Protein AF-A0A9E5HDY6-F1 (afdb_monomer)

Foldseek 3Di:
DPCCPPLLVVLCVLLVACLLSLLSVVVVVDPDDDLLSVLQSLQSRDPDAADCDDDDPVCVVSVVSSVVSQVVVQVVCVVVVHDDRRDGRVLSSVLLVVCVVPVDLVVSCVVRVHDSVVVLVSLVSLLVSLVSVCVSPVDCSSVVSNCSSVVCNVVVPPD

Radius of gyration: 15.92 Å; Cα contacts (8 Å, |Δi|>4): 149; chains: 1; bounding box: 45×31×44 Å

Nearest PDB structures (foldseek):
  9c5q-assembly1_A  TM=4.564E-01  e=1.191E+00  Homo sapiens
  2zj2-assembly1_A  TM=4.931E-01  e=1.446E+00  Pyrococcus furiosus
  9bha-assembly1_A  TM=3.063E-01  e=1.593E+00  Homo sapiens
  4wnf-assembly1_A  TM=2.569E-01  e=7.168E+00  Homo sapiens

Secondary structure (DSSP, 8-state):
--GGGSHHHHHHHHHT-GGGHHHHHHHHH-SS--HHHHHHHHHHH-----------GGGHHHHHHHHHHHHHHHHHHHHTT--------HHHHHHHHHHHHH--HHHHHHHTT--HHHHHHHHHHHHHHHHHHHHHH--HHHHHHHHHHHTTGGGGS--

pLDDT: mean 85.79, std 13.71, range [30.98, 97.75]

Sequence (159 aa):
MNILNSREGFILSETYRDSLLPGVILFKSEESKSIEFYMMFIATGISTELSDIGYNDEFQNIYAKYESVNEMINRVEIKHNLNNLLTVNYSLFSLLIEYMRTNNIEYVVNKFNINIGDFIKISKEVSELSKKLFTLYDDIEFENIHKIFNNKLVMKSMI

Solvent-accessible surface area (backbone atoms only — not comparable to full-atom values): 9175 Å² total; per-residue (Å²): 132,69,48,78,82,33,74,64,29,46,50,37,63,72,68,72,33,75,58,26,51,49,37,55,56,48,62,73,74,48,94,73,79,54,71,67,52,57,46,43,32,54,27,30,50,51,91,72,86,60,76,87,50,75,89,57,76,92,45,45,71,61,49,52,53,49,48,55,44,36,52,55,50,38,56,53,38,50,76,69,73,49,88,80,69,75,74,78,45,59,32,49,27,52,52,54,52,52,31,69,76,65,73,38,66,70,61,42,29,62,76,70,73,47,55,70,68,58,51,52,52,50,31,48,53,51,17,54,50,24,45,50,49,17,74,76,65,75,40,65,66,30,45,52,50,14,52,66,36,46,66,60,65,62,70,73,78,76,128

Structure (mmCIF, N/CA/C/O backbone):
data_AF-A0A9E5HDY6-F1
#
_entry.id   AF-A0A9E5HDY6-F1
#
loop_
_atom_site.group_PDB
_atom_site.id
_atom_site.type_symbol
_atom_site.label_atom_id
_atom_site.label_alt_id
_atom_site.label_comp_id
_atom_site.label_asym_id
_atom_site.label_entity_id
_atom_site.label_seq_id
_atom_site.pdbx_PDB_ins_code
_atom_site.Cartn_x
_atom_site.Cartn_y
_atom_site.Cartn_z
_atom_site.occupancy
_atom_site.B_iso_or_equiv
_atom_site.auth_seq_id
_atom_site.auth_comp_id
_atom_site.auth_asym_id
_atom_site.auth_atom_id
_atom_site.pdbx_PDB_model_num
ATOM 1 N N . MET A 1 1 ? 12.422 -1.921 -23.556 1.00 44.34 1 MET A N 1
ATOM 2 C CA . MET A 1 1 ? 11.036 -2.312 -23.220 1.00 44.34 1 MET A CA 1
ATOM 3 C C . MET A 1 1 ? 10.291 -1.022 -22.929 1.00 44.34 1 MET A C 1
ATOM 5 O O . MET A 1 1 ? 10.723 -0.300 -22.044 1.00 44.34 1 MET A O 1
ATOM 9 N N . ASN A 1 2 ? 9.308 -0.642 -23.747 1.00 52.25 2 ASN A N 1
ATOM 10 C CA . ASN A 1 2 ? 8.696 0.688 -23.659 1.00 52.25 2 ASN A CA 1
ATOM 11 C C . ASN A 1 2 ? 7.537 0.644 -22.645 1.00 52.25 2 ASN A C 1
ATOM 13 O O . ASN A 1 2 ? 6.391 0.447 -23.039 1.00 52.25 2 ASN A O 1
ATOM 17 N N . ILE A 1 3 ? 7.855 0.738 -21.344 1.00 57.97 3 ILE A N 1
ATOM 18 C CA . ILE A 1 3 ? 6.870 0.685 -20.240 1.00 57.97 3 ILE A CA 1
ATOM 19 C C . ILE A 1 3 ? 5.756 1.717 -20.443 1.00 57.97 3 ILE A C 1
ATOM 21 O O . ILE A 1 3 ? 4.606 1.424 -20.160 1.00 57.97 3 ILE A O 1
ATOM 25 N N . LEU A 1 4 ? 6.062 2.872 -21.040 1.00 58.72 4 LEU A N 1
ATOM 26 C CA . LEU A 1 4 ? 5.085 3.930 -21.326 1.00 58.72 4 LEU A CA 1
ATOM 27 C C . LEU A 1 4 ? 3.894 3.474 -22.190 1.00 58.72 4 LEU A C 1
ATOM 29 O O . LEU A 1 4 ? 2.822 4.055 -22.088 1.00 58.72 4 LEU A O 1
ATOM 33 N N . ASN A 1 5 ? 4.062 2.425 -23.003 1.00 65.62 5 ASN A N 1
ATOM 34 C CA . ASN A 1 5 ? 2.990 1.853 -23.827 1.00 65.62 5 ASN A CA 1
ATOM 35 C C . ASN A 1 5 ? 2.457 0.522 -23.270 1.00 65.62 5 ASN A C 1
ATOM 37 O O . ASN A 1 5 ? 1.700 -0.173 -23.949 1.00 65.62 5 ASN A O 1
ATOM 41 N N . SER A 1 6 ? 2.898 0.115 -22.080 1.00 83.75 6 SER A N 1
ATOM 42 C CA . SER A 1 6 ? 2.454 -1.110 -21.428 1.00 83.75 6 SER A CA 1
ATOM 43 C C . SER A 1 6 ? 1.317 -0.817 -20.449 1.00 83.75 6 SER A C 1
ATOM 45 O O . SER A 1 6 ? 1.113 0.324 -20.030 1.00 83.75 6 SER A O 1
ATOM 47 N N . ARG A 1 7 ? 0.557 -1.853 -20.070 1.00 85.25 7 ARG A N 1
ATOM 48 C CA . ARG A 1 7 ? -0.526 -1.703 -19.083 1.00 85.25 7 ARG A CA 1
ATOM 49 C C . ARG A 1 7 ? 0.013 -1.149 -17.761 1.00 85.25 7 ARG A C 1
ATOM 51 O O . ARG A 1 7 ? -0.636 -0.323 -17.136 1.00 85.25 7 ARG A O 1
ATOM 58 N N . GLU A 1 8 ? 1.216 -1.562 -17.384 1.00 87.44 8 GLU A N 1
ATOM 59 C CA . GLU A 1 8 ? 1.942 -1.103 -16.202 1.00 87.44 8 GLU A CA 1
ATOM 60 C C . GLU A 1 8 ? 2.256 0.398 -16.267 1.00 87.44 8 GLU A C 1
ATOM 62 O O . GLU A 1 8 ? 1.983 1.111 -15.305 1.00 87.44 8 GLU A O 1
ATOM 67 N N . GLY A 1 9 ? 2.761 0.899 -17.402 1.00 84.75 9 GLY A N 1
ATOM 68 C CA . GLY A 1 9 ? 2.994 2.335 -17.568 1.00 84.75 9 GLY A CA 1
ATOM 69 C C . GLY A 1 9 ? 1.707 3.148 -17.573 1.00 84.75 9 GLY A C 1
ATOM 70 O O . GLY A 1 9 ? 1.684 4.215 -16.970 1.00 84.75 9 GLY A O 1
ATOM 71 N N . PHE A 1 10 ? 0.627 2.621 -18.164 1.00 89.50 10 PHE A N 1
ATOM 72 C CA . PHE A 1 10 ? -0.695 3.249 -18.095 1.00 89.50 10 PHE A CA 1
ATOM 73 C C . PHE A 1 10 ? -1.198 3.362 -16.649 1.00 89.50 10 PHE A C 1
ATOM 75 O O . PHE A 1 10 ? -1.670 4.415 -16.236 1.00 89.50 10 PHE A O 1
ATOM 82 N N . ILE A 1 11 ? -1.056 2.305 -15.845 1.00 91.00 11 ILE A N 1
ATOM 83 C CA . ILE A 1 11 ? -1.450 2.341 -14.431 1.00 91.00 11 ILE A CA 1
ATOM 84 C C . ILE A 1 11 ? -0.663 3.414 -13.679 1.00 91.00 11 ILE A C 1
ATOM 86 O O . ILE A 1 11 ? -1.269 4.230 -12.992 1.00 91.00 11 ILE A O 1
ATOM 90 N N . LEU A 1 12 ? 0.662 3.441 -13.840 1.00 89.75 12 LEU A N 1
ATOM 91 C CA . LEU A 1 12 ? 1.527 4.412 -13.165 1.00 89.75 12 LEU A CA 1
ATOM 92 C C . LEU A 1 12 ? 1.232 5.853 -13.600 1.00 89.75 12 LEU A C 1
ATOM 94 O O . LEU A 1 12 ? 1.192 6.748 -12.751 1.00 89.75 12 LEU A O 1
ATOM 98 N N . SER A 1 13 ? 0.966 6.079 -14.892 1.00 88.94 13 SER A N 1
ATOM 99 C CA . SER A 1 13 ? 0.592 7.400 -15.406 1.00 88.94 13 SER A CA 1
ATOM 100 C C . SER A 1 13 ? -0.764 7.850 -14.887 1.00 88.94 13 SER A C 1
ATOM 102 O O . SER A 1 13 ? -0.922 9.010 -14.522 1.00 88.94 13 SER A O 1
ATOM 104 N N . GLU A 1 14 ? -1.732 6.935 -14.814 1.00 92.25 14 GLU A N 1
ATOM 105 C CA . GLU A 1 14 ? -3.046 7.254 -14.277 1.00 92.25 14 GLU A CA 1
ATOM 106 C C . GLU A 1 14 ? -2.944 7.557 -12.787 1.00 92.25 14 GLU A C 1
ATOM 108 O O . GLU A 1 14 ? -3.540 8.525 -12.331 1.00 92.25 14 GLU A O 1
ATOM 113 N N . THR A 1 15 ? -2.186 6.791 -11.997 1.00 89.12 15 THR A N 1
ATOM 114 C CA . THR A 1 15 ? -2.072 7.015 -10.547 1.00 89.12 15 THR A CA 1
ATOM 115 C C . THR A 1 15 ? -1.189 8.198 -10.164 1.00 89.12 15 THR A C 1
ATOM 117 O O . THR A 1 15 ? -1.384 8.714 -9.062 1.00 89.12 15 THR A O 1
ATOM 120 N N . TYR A 1 16 ? -0.270 8.635 -11.033 1.00 87.69 16 TYR A N 1
ATOM 121 C CA . TYR A 1 16 ? 0.778 9.629 -10.744 1.00 87.69 16 TYR A CA 1
ATOM 122 C C . TYR A 1 16 ? 1.628 9.259 -9.513 1.00 87.69 16 TYR A C 1
ATOM 124 O O . TYR A 1 16 ? 1.954 10.112 -8.688 1.00 87.69 16 TYR A O 1
ATOM 132 N N . ARG A 1 17 ? 1.918 7.962 -9.338 1.00 88.12 17 ARG A N 1
ATOM 133 C CA . ARG A 1 17 ? 2.586 7.409 -8.145 1.00 88.12 17 ARG A CA 1
ATOM 134 C C . ARG A 1 17 ? 3.596 6.339 -8.553 1.00 88.12 17 ARG A C 1
ATOM 136 O O . ARG A 1 17 ? 3.241 5.168 -8.640 1.00 88.12 17 ARG A O 1
ATOM 143 N N . ASP A 1 18 ? 4.846 6.739 -8.768 1.00 86.75 18 ASP A N 1
ATOM 144 C CA . ASP A 1 18 ? 5.935 5.823 -9.154 1.00 86.75 18 ASP A CA 1
ATOM 145 C C . ASP A 1 18 ? 6.224 4.772 -8.075 1.00 86.75 18 ASP A C 1
ATOM 147 O O . ASP A 1 18 ? 6.610 3.646 -8.379 1.00 86.75 18 ASP A O 1
ATOM 151 N N . SER A 1 19 ? 5.938 5.096 -6.811 1.00 89.06 19 SER A N 1
ATOM 152 C CA . SER A 1 19 ? 6.097 4.186 -5.675 1.00 89.06 19 SER A CA 1
ATOM 153 C C . SER A 1 19 ? 5.200 2.944 -5.732 1.00 89.06 19 SER A C 1
ATOM 155 O O . SER A 1 19 ? 5.441 1.982 -5.012 1.00 89.06 19 SER A O 1
ATOM 157 N N . LEU A 1 20 ? 4.204 2.922 -6.625 1.00 92.88 20 LEU A N 1
ATOM 158 C CA . LEU A 1 20 ? 3.377 1.747 -6.909 1.00 92.88 20 LEU A CA 1
ATOM 159 C C . LEU A 1 20 ? 4.059 0.724 -7.822 1.00 92.88 20 LEU A C 1
ATOM 161 O O . LEU A 1 20 ? 3.557 -0.394 -7.941 1.00 92.88 20 LEU A O 1
ATOM 165 N N . LEU A 1 21 ? 5.173 1.074 -8.476 1.00 91.69 21 LEU A N 1
ATOM 166 C CA . LEU A 1 21 ? 5.869 0.212 -9.437 1.00 91.69 21 LEU A CA 1
ATOM 167 C C . LEU A 1 21 ? 6.135 -1.218 -8.915 1.00 91.69 21 LEU A C 1
ATOM 169 O O . LEU A 1 21 ? 5.869 -2.158 -9.669 1.00 91.69 21 LEU A O 1
ATOM 173 N N . PRO A 1 22 ? 6.565 -1.437 -7.656 1.00 91.94 22 PRO A N 1
ATOM 174 C CA . PRO A 1 22 ? 6.761 -2.785 -7.123 1.00 91.94 22 PRO A CA 1
ATOM 175 C C . PRO A 1 22 ? 5.459 -3.591 -7.093 1.00 91.94 22 PRO A C 1
ATOM 177 O O . PRO A 1 22 ? 5.412 -4.727 -7.568 1.00 91.94 22 PRO A O 1
ATOM 180 N N . GLY A 1 23 ? 4.377 -2.974 -6.609 1.00 93.88 23 GLY A N 1
ATOM 181 C CA . GLY A 1 23 ? 3.052 -3.584 -6.576 1.00 93.88 23 GLY A CA 1
ATOM 182 C C . GLY A 1 23 ? 2.499 -3.855 -7.975 1.00 93.88 23 GLY A C 1
ATOM 183 O O . GLY A 1 23 ? 1.943 -4.923 -8.205 1.00 93.88 23 GLY A O 1
ATOM 184 N N . VAL A 1 24 ? 2.726 -2.957 -8.940 1.00 94.00 24 VAL A N 1
ATOM 185 C CA . VAL A 1 24 ? 2.332 -3.142 -10.350 1.00 94.00 24 VAL A CA 1
ATOM 186 C C . VAL A 1 24 ? 3.047 -4.342 -10.982 1.00 94.00 24 VAL A C 1
ATOM 188 O O . VAL A 1 24 ? 2.406 -5.151 -11.656 1.00 94.00 24 VAL A O 1
ATOM 191 N N . ILE A 1 25 ? 4.356 -4.490 -10.752 1.00 92.19 25 ILE A N 1
ATOM 192 C CA . ILE A 1 25 ? 5.134 -5.638 -11.246 1.00 92.19 25 ILE A CA 1
ATOM 193 C C . ILE A 1 25 ? 4.612 -6.938 -10.626 1.00 92.19 25 ILE A C 1
ATOM 195 O O . ILE A 1 25 ? 4.312 -7.889 -11.352 1.00 92.19 25 ILE A O 1
ATOM 199 N N . LEU A 1 26 ? 4.455 -6.966 -9.299 1.00 93.69 26 LEU A N 1
ATOM 200 C CA . LEU A 1 26 ? 4.002 -8.158 -8.582 1.00 93.69 26 LEU A CA 1
ATOM 201 C C . LEU A 1 26 ? 2.560 -8.541 -8.931 1.00 93.69 26 LEU A C 1
ATOM 203 O O . LEU A 1 26 ? 2.250 -9.726 -9.058 1.00 93.69 26 LEU A O 1
ATOM 207 N N . PHE A 1 27 ? 1.685 -7.554 -9.157 1.00 93.88 27 PHE A N 1
ATOM 208 C CA . PHE A 1 27 ? 0.285 -7.791 -9.509 1.00 93.88 27 PHE A CA 1
ATOM 209 C C . PHE A 1 27 ? 0.158 -8.671 -10.757 1.00 93.88 27 PHE A C 1
ATOM 211 O O . PHE A 1 27 ? -0.734 -9.516 -10.852 1.00 93.88 27 PHE A O 1
ATOM 218 N N . LYS A 1 28 ? 1.068 -8.493 -11.716 1.00 87.12 28 LYS A N 1
ATOM 219 C CA . LYS A 1 28 ? 1.098 -9.277 -12.948 1.00 87.12 28 LYS A CA 1
ATOM 220 C C . LYS A 1 28 ? 1.680 -10.675 -12.757 1.00 87.12 28 LYS A C 1
ATOM 222 O O . LYS A 1 28 ? 1.248 -11.593 -13.448 1.00 87.12 28 LYS A O 1
ATOM 227 N N . SER A 1 29 ? 2.674 -10.830 -11.885 1.00 84.50 29 SER A N 1
ATOM 228 C CA . SER A 1 29 ? 3.367 -12.108 -11.692 1.00 84.50 29 SER A CA 1
ATOM 229 C C . SER A 1 29 ? 2.649 -13.077 -10.752 1.00 84.50 29 SER A C 1
ATOM 231 O O . SER A 1 29 ? 2.961 -14.262 -10.779 1.00 84.50 29 SER A O 1
ATOM 233 N N . GLU A 1 30 ? 1.721 -12.605 -9.913 1.00 81.25 30 GLU A N 1
ATOM 234 C CA . GLU A 1 30 ? 1.009 -13.465 -8.959 1.00 81.25 30 GLU A CA 1
ATOM 235 C C . GLU A 1 30 ? -0.332 -13.980 -9.493 1.00 81.25 30 GLU A C 1
ATOM 237 O O . GLU A 1 30 ? -1.250 -13.196 -9.757 1.00 81.25 30 GLU A O 1
ATOM 242 N N . GLU A 1 31 ? -0.467 -15.309 -9.566 1.00 76.69 31 GLU A N 1
ATOM 243 C CA . GLU A 1 31 ? -1.706 -16.000 -9.957 1.00 76.69 31 GLU A CA 1
ATOM 244 C C . GLU A 1 31 ? -2.843 -15.790 -8.944 1.00 76.69 31 GLU A C 1
ATOM 246 O O . GLU A 1 31 ? -3.996 -15.620 -9.332 1.00 76.69 31 GLU A O 1
ATOM 251 N N . SER A 1 32 ? -2.517 -15.741 -7.650 1.00 85.62 32 SER A N 1
ATOM 252 C CA . SER A 1 32 ? -3.455 -15.468 -6.558 1.00 85.62 32 SER A CA 1
ATOM 253 C C . SER A 1 32 ? -2.853 -14.459 -5.592 1.00 85.62 32 SER A C 1
ATOM 255 O O . SER A 1 32 ? -1.691 -14.607 -5.217 1.00 85.62 32 SER A O 1
ATOM 257 N N . LYS A 1 33 ? -3.645 -13.484 -5.148 1.00 93.94 33 LYS A N 1
ATOM 258 C CA . LYS A 1 33 ? -3.197 -12.384 -4.290 1.00 93.94 33 LYS A CA 1
ATOM 259 C C . LYS A 1 33 ? -3.938 -12.437 -2.962 1.00 93.94 33 LYS A C 1
ATOM 261 O O . LYS A 1 33 ? -5.161 -12.555 -2.947 1.00 93.94 33 LYS A O 1
ATOM 266 N N . SER A 1 34 ? -3.207 -12.373 -1.854 1.00 94.12 34 SER A N 1
ATOM 267 C CA . SER A 1 34 ? -3.812 -12.292 -0.522 1.00 94.12 34 SER A CA 1
ATOM 268 C C . SER A 1 34 ? -4.231 -10.860 -0.197 1.00 94.12 34 SER A C 1
ATOM 270 O O . SER A 1 34 ? -3.782 -9.913 -0.844 1.00 94.12 34 SER A O 1
ATOM 272 N N . ILE A 1 35 ? -5.044 -10.667 0.841 1.00 93.38 35 ILE A N 1
ATOM 273 C CA . ILE A 1 35 ? -5.411 -9.315 1.277 1.00 93.38 35 ILE A CA 1
ATOM 274 C C . ILE A 1 35 ? -4.178 -8.495 1.686 1.00 93.38 35 ILE A C 1
ATOM 276 O O . ILE A 1 35 ? -4.087 -7.312 1.370 1.00 93.38 35 ILE A O 1
ATOM 280 N N . GLU A 1 36 ? -3.176 -9.133 2.294 1.00 94.50 36 GLU A N 1
ATOM 281 C CA . GLU A 1 36 ? -1.897 -8.512 2.642 1.00 94.50 36 GLU A CA 1
ATOM 282 C C . GLU A 1 36 ? -1.159 -8.000 1.403 1.00 94.50 36 GLU A C 1
ATOM 284 O O . GLU A 1 36 ? -0.559 -6.928 1.455 1.00 94.50 36 GLU A O 1
ATOM 289 N N . PHE A 1 37 ? -1.245 -8.710 0.273 1.00 95.38 37 PHE A N 1
ATOM 290 C CA . PHE A 1 37 ? -0.696 -8.221 -0.988 1.00 95.38 37 PHE A CA 1
ATOM 291 C C . PHE A 1 37 ? -1.362 -6.906 -1.416 1.00 95.38 37 PHE A C 1
ATOM 293 O O . PHE A 1 37 ? -0.657 -5.937 -1.703 1.00 95.38 37 PHE A O 1
ATOM 300 N N . TYR A 1 38 ? -2.699 -6.848 -1.439 1.00 96.50 38 TYR A N 1
ATOM 301 C CA . TYR A 1 38 ? -3.427 -5.637 -1.842 1.00 96.50 38 TYR A CA 1
ATOM 302 C C . TYR A 1 38 ? -3.152 -4.472 -0.887 1.00 96.50 38 TYR A C 1
ATOM 304 O O . TYR A 1 38 ? -2.963 -3.336 -1.326 1.00 96.50 38 TYR A O 1
ATOM 312 N N . MET A 1 39 ? -3.071 -4.752 0.413 1.00 95.25 39 MET A N 1
ATOM 313 C CA . MET A 1 39 ? -2.763 -3.743 1.423 1.00 95.25 39 MET A CA 1
ATOM 314 C C . MET A 1 39 ? -1.336 -3.224 1.307 1.00 95.25 39 MET A C 1
ATOM 316 O O . MET A 1 39 ? -1.128 -2.017 1.418 1.00 95.25 39 MET A O 1
ATOM 320 N N . MET A 1 40 ? -0.367 -4.098 1.027 1.00 94.38 40 MET A N 1
ATOM 321 C CA . MET A 1 40 ? 1.003 -3.676 0.757 1.00 94.38 40 MET A CA 1
ATOM 322 C C . MET A 1 40 ? 1.070 -2.827 -0.510 1.00 94.38 40 MET A C 1
ATOM 324 O O . MET A 1 40 ? 1.676 -1.758 -0.502 1.00 94.38 40 MET A O 1
ATOM 328 N N . PHE A 1 41 ? 0.378 -3.244 -1.573 1.00 95.44 41 PHE A N 1
ATOM 329 C CA . PHE A 1 41 ? 0.318 -2.492 -2.823 1.00 95.44 41 PHE A CA 1
ATOM 330 C C . PHE A 1 41 ? -0.183 -1.069 -2.558 1.00 95.44 41 PHE A C 1
ATOM 332 O O . PHE A 1 41 ? 0.484 -0.091 -2.894 1.00 95.44 41 PHE A O 1
ATOM 339 N N . ILE A 1 42 ? -1.309 -0.927 -1.866 1.00 95.62 42 ILE A N 1
ATOM 340 C CA . ILE A 1 42 ? -1.840 0.394 -1.533 1.00 95.62 42 ILE A CA 1
ATOM 341 C C . ILE A 1 42 ? -0.864 1.169 -0.644 1.00 95.62 42 ILE A C 1
ATOM 343 O O . I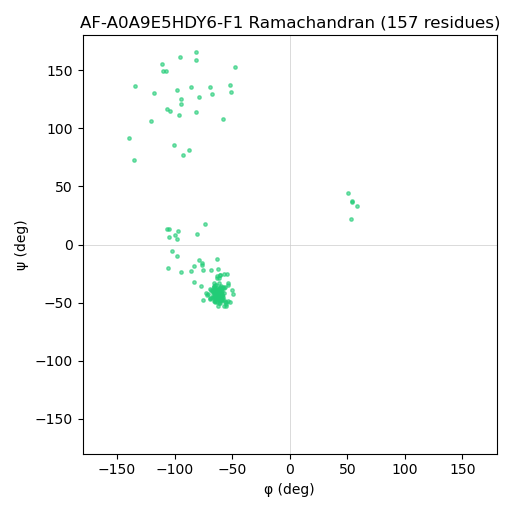LE A 1 42 ? -0.594 2.329 -0.946 1.00 95.62 42 ILE A O 1
ATOM 347 N N . ALA A 1 43 ? -0.296 0.544 0.393 1.00 93.62 43 ALA A N 1
ATOM 348 C CA . ALA A 1 43 ? 0.648 1.189 1.306 1.00 93.62 43 ALA A CA 1
ATOM 349 C C . ALA A 1 43 ? 1.867 1.770 0.572 1.00 93.62 43 ALA A C 1
ATOM 351 O O . ALA A 1 43 ? 2.246 2.905 0.851 1.00 93.62 43 ALA A O 1
ATOM 352 N N . THR A 1 44 ? 2.427 1.059 -0.416 1.00 91.06 44 THR A N 1
ATOM 353 C CA . THR A 1 44 ? 3.532 1.590 -1.242 1.00 91.06 44 THR A CA 1
ATOM 354 C C . THR A 1 44 ? 3.148 2.844 -2.022 1.00 91.06 44 THR A C 1
ATOM 356 O O . THR A 1 44 ? 3.984 3.708 -2.269 1.00 91.06 44 THR A O 1
ATOM 359 N N . GLY A 1 45 ? 1.872 3.000 -2.375 1.00 91.12 45 GLY A N 1
ATOM 360 C CA . GLY A 1 45 ? 1.382 4.179 -3.076 1.00 91.12 45 GLY A CA 1
ATOM 361 C C . GLY A 1 45 ? 1.219 5.416 -2.205 1.00 91.12 45 GLY A C 1
ATOM 362 O O . GLY A 1 45 ? 1.089 6.506 -2.753 1.00 91.12 45 GLY A O 1
ATOM 363 N N . ILE A 1 46 ? 1.179 5.292 -0.879 1.00 90.69 46 ILE A N 1
ATOM 364 C CA . ILE A 1 46 ? 0.888 6.409 0.025 1.00 90.69 46 ILE A CA 1
ATOM 365 C C . ILE A 1 46 ? 2.192 7.044 0.513 1.00 90.69 46 ILE A C 1
ATOM 367 O O . ILE A 1 46 ? 3.033 6.390 1.122 1.00 90.69 46 ILE A O 1
ATOM 371 N N . SER A 1 47 ? 2.333 8.353 0.310 1.00 78.19 47 SER A N 1
ATOM 372 C CA . SER A 1 47 ? 3.550 9.114 0.628 1.00 78.19 47 SER A CA 1
ATOM 373 C C . SER A 1 47 ? 3.685 9.497 2.108 1.00 78.19 47 SER A C 1
ATOM 375 O O . SER A 1 47 ? 4.507 10.340 2.452 1.00 78.19 47 SER A O 1
ATOM 377 N N . THR A 1 48 ? 2.830 8.969 2.986 1.00 78.56 48 THR A N 1
ATOM 378 C CA . THR A 1 48 ? 2.861 9.311 4.413 1.00 78.56 48 THR A CA 1
ATOM 379 C C . THR A 1 48 ? 3.942 8.505 5.112 1.00 78.56 48 THR A C 1
ATOM 381 O O . THR A 1 48 ? 3.810 7.292 5.243 1.00 78.56 48 THR A O 1
ATOM 384 N N . GLU A 1 49 ? 4.977 9.171 5.606 1.00 71.00 49 GLU A N 1
ATOM 385 C CA . GLU A 1 49 ? 5.991 8.536 6.442 1.00 71.00 49 GLU A CA 1
ATOM 386 C C . GLU A 1 49 ? 5.471 8.379 7.874 1.00 71.00 49 GLU A C 1
ATOM 388 O O . GLU A 1 49 ? 5.004 9.335 8.496 1.00 71.00 49 GLU A O 1
ATOM 393 N N . LEU A 1 50 ? 5.536 7.154 8.389 1.00 74.56 50 LEU A N 1
ATOM 394 C CA . LEU A 1 50 ? 5.285 6.840 9.791 1.00 74.56 50 LEU A CA 1
ATOM 395 C C . LEU A 1 50 ? 6.619 6.503 10.452 1.00 74.56 50 LEU A C 1
ATOM 397 O O . LEU A 1 50 ? 7.509 5.957 9.798 1.00 74.56 50 LEU A O 1
ATOM 401 N N . SER A 1 51 ? 6.748 6.799 11.748 1.00 68.50 51 SER A N 1
ATOM 402 C CA . SER A 1 51 ? 7.885 6.317 12.538 1.00 68.50 51 SER A CA 1
ATOM 403 C C . SER A 1 51 ? 8.026 4.811 12.363 1.00 68.50 51 SER A C 1
ATOM 405 O O . SER A 1 51 ? 7.011 4.122 12.381 1.00 68.50 51 SER A O 1
ATOM 407 N N . ASP A 1 52 ? 9.255 4.328 12.200 1.00 65.94 52 ASP A N 1
ATOM 408 C CA . ASP A 1 52 ? 9.529 2.934 11.863 1.00 65.94 52 ASP A CA 1
ATOM 409 C C . ASP A 1 52 ? 8.933 1.992 12.920 1.00 65.94 52 ASP A C 1
ATOM 411 O O . ASP A 1 52 ? 9.362 1.955 14.078 1.00 65.94 52 ASP A O 1
ATOM 415 N N . ILE A 1 53 ? 7.868 1.295 12.535 1.00 63.94 53 ILE A N 1
ATOM 416 C CA . ILE A 1 53 ? 7.161 0.346 13.381 1.00 63.94 53 ILE A CA 1
ATOM 417 C C . ILE A 1 53 ? 7.766 -0.991 12.994 1.00 63.94 53 ILE A C 1
ATOM 419 O O . ILE A 1 53 ? 7.628 -1.415 11.850 1.00 63.94 53 ILE A O 1
ATOM 423 N N . GLY A 1 54 ? 8.516 -1.589 13.919 1.00 60.84 54 GLY A N 1
ATOM 424 C CA . GLY A 1 54 ? 9.385 -2.727 13.630 1.00 60.84 54 GLY A CA 1
ATOM 425 C C . GLY A 1 54 ? 8.729 -3.843 12.807 1.00 60.84 54 GLY A C 1
ATOM 426 O O . GLY A 1 54 ? 7.519 -4.065 12.850 1.00 60.84 54 GLY A O 1
ATOM 427 N N . TYR A 1 55 ? 9.573 -4.561 12.070 1.00 65.12 55 TYR A N 1
ATOM 428 C CA . TYR A 1 55 ? 9.200 -5.693 11.228 1.00 65.12 55 TYR A CA 1
ATOM 429 C C . TYR A 1 55 ? 8.358 -6.729 11.993 1.00 65.12 55 TYR A C 1
ATOM 431 O O . TYR A 1 55 ? 8.724 -7.145 13.092 1.00 65.12 55 TYR A O 1
ATOM 439 N N . ASN A 1 56 ? 7.239 -7.160 11.405 1.00 77.81 56 ASN A N 1
ATOM 440 C CA . ASN A 1 56 ? 6.405 -8.238 11.942 1.00 77.81 56 ASN A CA 1
ATOM 441 C C . ASN A 1 56 ? 6.633 -9.524 11.134 1.00 77.81 56 ASN A C 1
ATOM 443 O O . ASN A 1 56 ? 6.260 -9.586 9.960 1.00 77.81 56 ASN A O 1
ATOM 447 N N . ASP A 1 57 ? 7.195 -10.548 11.780 1.00 79.56 57 ASP A N 1
ATOM 448 C CA . ASP A 1 57 ? 7.520 -11.847 11.173 1.00 79.56 57 ASP A CA 1
ATOM 449 C C . ASP A 1 57 ? 6.317 -12.522 10.494 1.00 79.56 57 ASP A C 1
ATOM 451 O O . ASP A 1 57 ? 6.487 -13.270 9.531 1.00 79.56 57 ASP A O 1
ATOM 455 N N . GLU A 1 58 ? 5.090 -12.212 10.927 1.00 87.56 58 GLU A N 1
ATOM 456 C CA . GLU A 1 58 ? 3.854 -12.697 10.303 1.00 87.56 58 GLU A CA 1
ATOM 457 C C . GLU A 1 58 ? 3.795 -12.402 8.793 1.00 87.56 58 GLU A C 1
ATOM 459 O O . GLU A 1 58 ? 3.282 -13.206 8.013 1.00 87.56 58 GLU A O 1
ATOM 464 N N . PHE A 1 59 ? 4.346 -11.266 8.365 1.00 90.31 59 PHE A N 1
ATOM 465 C CA . PHE A 1 59 ? 4.266 -10.798 6.982 1.00 90.31 59 PHE A CA 1
ATOM 466 C C . PHE A 1 59 ? 5.570 -10.975 6.207 1.00 90.31 59 PHE A C 1
ATOM 468 O O . PHE A 1 59 ? 5.691 -10.456 5.094 1.00 90.31 59 PHE A O 1
ATOM 475 N N . GLN A 1 60 ? 6.520 -11.751 6.741 1.00 89.00 60 GLN A N 1
ATOM 476 C CA . GLN A 1 60 ? 7.849 -11.947 6.157 1.00 89.00 60 GLN A CA 1
ATOM 477 C C . GLN A 1 60 ? 7.801 -12.330 4.672 1.00 89.00 60 GLN A C 1
ATOM 479 O O . GLN A 1 60 ? 8.580 -11.823 3.869 1.00 89.00 60 GLN A O 1
ATOM 484 N N . ASN A 1 61 ? 6.844 -13.174 4.276 1.00 90.75 61 ASN A N 1
ATOM 485 C CA . ASN A 1 61 ? 6.688 -13.583 2.879 1.00 90.75 61 ASN A CA 1
ATOM 486 C C . ASN A 1 61 ? 6.281 -12.424 1.954 1.00 90.75 61 ASN A C 1
ATOM 488 O O . ASN A 1 61 ? 6.776 -12.335 0.832 1.00 90.75 61 ASN A O 1
ATOM 492 N N . ILE A 1 62 ? 5.379 -11.543 2.398 1.00 92.44 62 ILE A N 1
ATOM 493 C CA . ILE A 1 62 ? 4.961 -10.368 1.619 1.00 92.44 62 ILE A CA 1
ATOM 494 C C . ILE A 1 62 ? 6.093 -9.348 1.569 1.00 92.44 62 ILE A C 1
ATOM 496 O O . ILE A 1 62 ? 6.395 -8.828 0.496 1.00 92.44 62 ILE A O 1
ATOM 500 N N . TYR A 1 63 ? 6.763 -9.123 2.698 1.00 91.25 63 TYR A N 1
ATOM 501 C CA . TYR A 1 63 ? 7.929 -8.253 2.771 1.00 91.25 63 TYR A CA 1
ATOM 502 C C . TYR A 1 63 ? 9.026 -8.710 1.808 1.00 91.25 63 TYR A C 1
ATOM 504 O O . TYR A 1 63 ? 9.404 -7.945 0.929 1.00 91.25 63 TYR A O 1
ATOM 512 N N . ALA A 1 64 ? 9.435 -9.980 1.858 1.00 91.06 64 ALA A N 1
ATOM 513 C CA . ALA A 1 64 ? 10.483 -10.516 0.990 1.00 91.06 64 ALA A CA 1
ATOM 514 C C . ALA A 1 64 ? 10.172 -10.351 -0.511 1.00 91.06 64 ALA A C 1
ATOM 516 O O . ALA A 1 64 ? 11.065 -10.055 -1.306 1.00 91.06 64 ALA A O 1
ATOM 517 N N . LYS A 1 65 ? 8.904 -10.508 -0.914 1.00 92.62 65 LYS A N 1
ATOM 518 C CA . LYS A 1 65 ? 8.475 -10.295 -2.306 1.00 92.62 65 LYS A CA 1
ATOM 519 C C . LYS A 1 65 ? 8.643 -8.840 -2.739 1.00 92.62 65 LYS A C 1
ATOM 521 O O . LYS A 1 65 ? 9.217 -8.581 -3.797 1.00 92.62 65 LYS A O 1
ATOM 526 N N . TYR A 1 66 ? 8.159 -7.901 -1.927 1.00 92.88 66 TYR A N 1
ATOM 527 C CA . TYR A 1 66 ? 8.282 -6.472 -2.218 1.00 92.88 66 TYR A CA 1
ATOM 528 C C . TYR A 1 66 ? 9.740 -6.005 -2.166 1.00 92.88 66 TYR A C 1
ATOM 530 O O . TYR A 1 66 ? 10.159 -5.270 -3.054 1.00 92.88 66 TYR A O 1
ATOM 538 N N . GLU A 1 67 ? 10.542 -6.494 -1.217 1.00 90.94 67 GLU A N 1
ATOM 539 C CA . GLU A 1 67 ? 11.981 -6.202 -1.140 1.00 90.94 67 GLU A CA 1
ATOM 540 C C . GLU A 1 67 ? 12.729 -6.675 -2.370 1.00 90.94 67 GLU A C 1
ATOM 542 O O . GLU A 1 67 ? 13.509 -5.916 -2.938 1.00 90.94 67 GLU A O 1
ATOM 547 N N . SER A 1 68 ? 12.461 -7.901 -2.822 1.00 92.44 68 SER A N 1
ATOM 548 C CA . SER A 1 68 ? 13.118 -8.453 -4.004 1.00 92.44 68 SER A CA 1
ATOM 549 C C . SER A 1 68 ? 12.857 -7.598 -5.248 1.00 92.44 68 SER A C 1
ATOM 551 O O . SER A 1 68 ? 13.781 -7.310 -6.016 1.00 92.44 68 SER A O 1
ATOM 553 N N . VAL A 1 69 ? 11.616 -7.137 -5.433 1.00 92.88 69 VAL A N 1
ATOM 554 C CA . VAL A 1 69 ? 11.259 -6.272 -6.564 1.00 92.88 69 VAL A CA 1
ATOM 555 C C . VAL A 1 69 ? 11.808 -4.855 -6.391 1.00 92.88 69 VAL A C 1
ATOM 557 O O . VAL A 1 69 ? 12.353 -4.314 -7.354 1.00 92.88 69 VAL A O 1
ATOM 560 N N . ASN A 1 70 ? 11.750 -4.274 -5.189 1.00 91.12 70 ASN A N 1
ATOM 561 C CA . ASN A 1 70 ? 12.372 -2.978 -4.900 1.00 91.12 70 ASN A CA 1
ATOM 562 C C . ASN A 1 70 ? 13.870 -3.003 -5.177 1.00 91.12 70 ASN 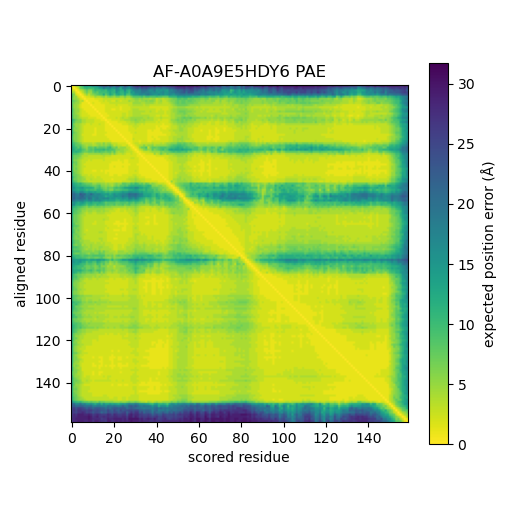A C 1
ATOM 564 O O . ASN A 1 70 ? 14.387 -2.092 -5.815 1.00 91.12 70 ASN A O 1
ATOM 568 N N . GLU A 1 71 ? 14.573 -4.045 -4.740 1.00 91.50 71 GLU A N 1
ATOM 569 C CA . GLU A 1 71 ? 16.005 -4.182 -4.977 1.00 91.50 71 GLU A CA 1
ATOM 570 C C . GLU A 1 71 ? 16.304 -4.272 -6.477 1.00 91.50 71 GLU A C 1
ATOM 572 O O . GLU A 1 71 ? 17.225 -3.617 -6.970 1.00 91.50 71 GLU A O 1
ATOM 577 N N . MET A 1 72 ? 15.502 -5.034 -7.227 1.00 91.81 72 MET A N 1
ATOM 578 C CA . MET A 1 72 ? 15.629 -5.106 -8.680 1.00 91.81 72 MET A CA 1
ATOM 579 C C . MET A 1 72 ? 15.460 -3.727 -9.334 1.00 91.81 72 MET A C 1
ATOM 581 O O . MET A 1 72 ? 16.282 -3.361 -10.177 1.00 91.81 72 MET A O 1
ATOM 585 N N . ILE A 1 73 ? 14.434 -2.962 -8.947 1.00 90.31 73 ILE A N 1
ATOM 586 C CA . ILE A 1 73 ? 14.184 -1.609 -9.469 1.00 90.31 73 ILE A CA 1
ATOM 587 C C . ILE A 1 73 ? 15.345 -0.679 -9.110 1.00 90.31 73 ILE A C 1
ATOM 589 O O . ILE A 1 73 ? 15.962 -0.094 -10.000 1.00 90.31 73 ILE A O 1
ATOM 593 N N . ASN A 1 74 ? 15.710 -0.623 -7.830 1.00 90.25 74 ASN A N 1
ATOM 594 C CA . ASN A 1 74 ? 16.765 0.242 -7.308 1.00 90.25 74 ASN A CA 1
ATOM 595 C C . ASN A 1 74 ? 18.118 -0.044 -7.980 1.00 90.25 74 ASN A C 1
ATOM 597 O O . ASN A 1 74 ? 18.860 0.879 -8.305 1.00 90.25 74 ASN A O 1
ATOM 601 N N . ARG A 1 75 ? 18.443 -1.312 -8.281 1.00 90.44 75 ARG A N 1
ATOM 602 C CA . ARG A 1 75 ? 19.651 -1.666 -9.055 1.00 90.44 75 ARG A CA 1
ATOM 603 C C . ARG A 1 75 ? 19.641 -1.060 -10.462 1.00 90.44 75 ARG A C 1
ATOM 605 O O . ARG A 1 75 ? 20.695 -0.648 -10.951 1.00 90.44 75 ARG A O 1
ATOM 612 N N . VAL A 1 76 ? 18.483 -1.012 -11.125 1.00 88.69 76 VAL A N 1
ATOM 613 C CA . VAL A 1 76 ? 18.344 -0.358 -12.436 1.00 88.69 76 VAL A CA 1
ATOM 614 C C . VAL A 1 76 ? 18.481 1.156 -12.288 1.00 88.69 76 VAL A C 1
ATOM 616 O O . VAL A 1 76 ? 19.255 1.760 -13.027 1.00 88.69 76 VAL A O 1
ATOM 619 N N . GLU A 1 77 ? 17.806 1.764 -11.315 1.00 86.94 77 GLU A N 1
ATOM 620 C CA . GLU A 1 77 ? 17.875 3.207 -11.045 1.00 86.94 77 GLU A CA 1
ATOM 621 C C . GLU A 1 77 ? 19.307 3.683 -10.771 1.00 86.94 77 GLU A C 1
ATOM 623 O O . GLU A 1 77 ? 19.784 4.617 -11.422 1.00 86.94 77 GLU A O 1
ATOM 628 N N . ILE A 1 78 ? 20.038 2.970 -9.908 1.00 88.38 78 ILE A N 1
ATOM 629 C CA . ILE A 1 78 ? 21.449 3.240 -9.594 1.00 88.38 78 ILE A CA 1
ATOM 630 C C . ILE A 1 78 ? 22.313 3.164 -10.855 1.00 88.38 78 ILE A C 1
ATOM 632 O O . ILE A 1 78 ? 23.139 4.043 -11.098 1.00 88.38 78 ILE A O 1
ATOM 636 N N . LYS A 1 79 ? 22.109 2.149 -11.705 1.00 90.06 79 LYS A N 1
ATOM 637 C CA . LYS A 1 79 ? 22.844 2.008 -12.974 1.00 90.06 79 LYS A CA 1
ATOM 638 C C . LYS A 1 79 ? 22.612 3.193 -13.920 1.00 90.06 79 LYS A C 1
ATOM 640 O O . LYS A 1 79 ? 23.465 3.483 -14.759 1.00 90.06 79 LYS A O 1
ATOM 645 N N . HIS A 1 80 ? 21.475 3.870 -13.787 1.00 87.50 80 HIS A N 1
ATOM 646 C CA . HIS A 1 80 ? 21.114 5.061 -14.549 1.00 87.50 80 HIS A CA 1
ATOM 647 C C . HIS A 1 80 ? 21.395 6.382 -13.805 1.00 87.50 80 HIS A C 1
ATOM 649 O O . HIS A 1 80 ? 20.997 7.437 -14.294 1.00 87.50 80 HIS A O 1
ATOM 655 N N . ASN A 1 81 ? 22.138 6.347 -12.689 1.00 86.56 81 ASN A N 1
ATOM 656 C CA . ASN A 1 81 ? 22.485 7.502 -11.847 1.00 86.56 81 ASN A CA 1
ATOM 657 C C . ASN A 1 81 ? 21.264 8.256 -11.288 1.00 86.56 81 ASN A C 1
ATOM 659 O O . ASN A 1 81 ? 21.298 9.479 -11.132 1.00 86.56 81 ASN A O 1
ATOM 663 N N . LEU A 1 82 ? 20.177 7.537 -11.007 1.00 82.62 82 LEU A N 1
ATOM 664 C CA . LEU A 1 82 ? 19.037 8.079 -10.276 1.00 82.62 82 LEU A CA 1
ATOM 665 C C . LEU A 1 82 ? 19.290 7.930 -8.768 1.00 82.62 82 LEU A C 1
ATOM 667 O O . LEU A 1 82 ? 19.748 6.886 -8.311 1.00 82.62 82 LEU A O 1
ATOM 671 N N . ASN A 1 83 ? 18.999 8.986 -8.003 1.00 67.88 83 ASN A N 1
ATOM 672 C CA . ASN A 1 83 ? 19.323 9.067 -6.569 1.00 67.88 83 ASN A CA 1
ATOM 673 C C . ASN A 1 83 ? 18.121 8.807 -5.642 1.00 67.88 83 ASN A C 1
ATOM 675 O O . ASN A 1 83 ? 18.293 8.762 -4.426 1.00 67.88 83 ASN A O 1
ATOM 679 N N . ASN A 1 84 ? 16.917 8.657 -6.195 1.00 71.94 84 ASN A N 1
ATOM 680 C CA . ASN A 1 84 ? 15.689 8.485 -5.421 1.00 71.94 84 ASN A CA 1
ATOM 681 C C . ASN A 1 84 ? 15.312 7.006 -5.386 1.00 71.94 84 ASN A C 1
ATOM 683 O O . ASN A 1 84 ? 14.533 6.562 -6.218 1.00 71.94 84 ASN A O 1
ATOM 687 N N . LEU A 1 85 ? 15.881 6.264 -4.436 1.00 76.00 85 LEU A N 1
ATOM 688 C CA . LEU A 1 85 ? 15.571 4.846 -4.266 1.00 76.00 85 LEU A CA 1
ATOM 689 C C . LEU A 1 85 ? 14.142 4.668 -3.751 1.00 76.00 85 LEU A C 1
ATOM 691 O O . LEU A 1 85 ? 13.731 5.334 -2.797 1.00 76.00 85 LEU A O 1
ATOM 695 N N . LEU A 1 86 ? 13.412 3.721 -4.334 1.00 79.19 86 LEU A N 1
ATOM 696 C CA . LEU A 1 86 ? 12.103 3.329 -3.830 1.00 79.19 86 LEU A CA 1
ATOM 697 C C . LEU A 1 86 ? 12.237 2.635 -2.472 1.00 79.19 86 LEU A C 1
ATOM 699 O O . LEU A 1 86 ? 12.988 1.665 -2.311 1.00 79.19 86 LEU A O 1
ATOM 703 N N . THR A 1 87 ? 11.446 3.098 -1.509 1.00 76.31 87 THR A N 1
ATOM 704 C CA . THR A 1 87 ? 11.303 2.500 -0.179 1.00 76.31 87 THR A CA 1
ATOM 705 C C . THR A 1 87 ? 9.921 1.867 -0.032 1.00 76.31 87 THR A C 1
ATOM 707 O O . THR A 1 87 ? 8.946 2.301 -0.647 1.00 76.31 87 THR A O 1
ATOM 710 N N . VAL A 1 88 ? 9.834 0.800 0.762 1.00 77.44 88 VAL A N 1
ATOM 711 C CA . VAL A 1 88 ? 8.555 0.172 1.118 1.00 77.44 88 VAL A CA 1
ATOM 712 C C . VAL A 1 88 ? 8.130 0.689 2.485 1.00 77.44 88 VAL A C 1
ATOM 714 O O . VAL A 1 88 ? 8.921 0.708 3.424 1.00 77.44 88 VAL A O 1
ATOM 717 N N . ASN A 1 89 ? 6.869 1.091 2.612 1.00 83.38 89 ASN A N 1
ATOM 718 C CA . ASN A 1 89 ? 6.332 1.622 3.859 1.00 83.38 89 ASN A CA 1
ATOM 719 C C . ASN A 1 89 ? 5.684 0.513 4.708 1.00 83.38 89 ASN A C 1
ATOM 721 O O . ASN A 1 89 ? 4.458 0.370 4.747 1.00 83.38 89 ASN A O 1
ATOM 725 N N . TYR A 1 90 ? 6.513 -0.294 5.377 1.00 86.50 90 TYR A N 1
ATOM 726 C CA . TYR A 1 90 ? 6.052 -1.406 6.226 1.00 86.50 90 TYR A CA 1
ATOM 727 C C . TYR A 1 90 ? 5.245 -0.949 7.435 1.00 86.50 90 TYR A C 1
ATOM 729 O O . TYR A 1 90 ? 4.279 -1.604 7.833 1.00 86.50 90 TYR A O 1
ATOM 737 N N . SER A 1 91 ? 5.618 0.204 7.979 1.00 87.75 91 SER A N 1
ATOM 738 C CA . SER A 1 91 ? 4.911 0.902 9.043 1.00 87.75 91 SER A CA 1
ATOM 739 C C . SER A 1 91 ? 3.458 1.164 8.657 1.00 87.75 91 SER A C 1
ATOM 741 O O . SER A 1 91 ? 2.527 0.765 9.362 1.00 87.75 91 SER A O 1
ATOM 743 N N . LEU A 1 92 ? 3.245 1.772 7.489 1.00 91.50 92 LEU A N 1
ATOM 744 C CA . LEU A 1 92 ? 1.904 2.034 6.991 1.00 91.50 92 LEU A CA 1
ATOM 745 C C . LEU A 1 92 ? 1.153 0.741 6.692 1.00 91.50 92 LEU A C 1
ATOM 747 O O . LEU A 1 92 ? 0.003 0.608 7.096 1.00 91.50 92 LEU A O 1
ATOM 751 N N . PHE A 1 93 ? 1.791 -0.229 6.041 1.00 93.12 93 PHE A N 1
ATOM 752 C CA . PHE A 1 93 ? 1.173 -1.533 5.817 1.00 93.12 93 PHE A CA 1
ATOM 753 C C . PHE A 1 93 ? 0.665 -2.166 7.126 1.00 93.12 93 PHE A C 1
ATOM 755 O O . PHE A 1 93 ? -0.500 -2.560 7.206 1.00 93.12 93 PHE A O 1
ATOM 762 N N . SER A 1 94 ? 1.501 -2.186 8.167 1.00 91.88 94 SER A N 1
ATOM 763 C CA . SER A 1 94 ? 1.156 -2.736 9.482 1.00 91.88 94 SER A CA 1
ATOM 764 C C . SER A 1 94 ? -0.031 -2.007 10.102 1.00 91.88 94 SER A C 1
ATOM 766 O O . SER A 1 94 ? -0.958 -2.643 10.606 1.00 91.88 94 SER A O 1
ATOM 768 N N . LEU A 1 95 ? -0.046 -0.676 10.009 1.00 92.62 95 LEU A N 1
ATOM 769 C CA . LEU A 1 95 ? -1.158 0.145 10.470 1.00 92.62 95 LEU A CA 1
ATOM 770 C C . LEU A 1 95 ? -2.469 -0.219 9.778 1.00 92.62 95 LEU A C 1
ATOM 772 O O . LEU A 1 95 ? -3.499 -0.396 10.437 1.00 92.62 95 LEU A O 1
ATOM 776 N N . LEU A 1 96 ? -2.440 -0.334 8.452 1.00 93.62 96 LEU A N 1
ATOM 777 C CA . LEU A 1 96 ? -3.641 -0.602 7.676 1.00 93.62 96 LEU A CA 1
ATOM 778 C C . LEU A 1 96 ? -4.178 -2.019 7.921 1.00 93.62 96 LEU A C 1
ATOM 780 O O . LEU A 1 96 ? -5.392 -2.192 8.044 1.00 93.62 96 LEU A O 1
ATOM 784 N N . ILE A 1 97 ? -3.295 -3.015 8.042 1.00 93.88 97 ILE A N 1
ATOM 785 C CA . ILE A 1 97 ? -3.680 -4.392 8.373 1.00 93.88 97 ILE A CA 1
ATOM 786 C C . ILE A 1 97 ? -4.283 -4.478 9.771 1.00 93.88 97 ILE A C 1
ATOM 788 O O . ILE A 1 97 ? -5.336 -5.093 9.954 1.00 93.88 97 ILE A O 1
ATOM 792 N N . GLU A 1 98 ? -3.662 -3.836 10.759 1.00 92.62 98 GLU A N 1
ATOM 793 C CA . GLU A 1 98 ? -4.191 -3.829 12.120 1.00 92.62 98 GLU A CA 1
ATOM 794 C C . GLU A 1 98 ? -5.593 -3.226 12.163 1.00 92.62 98 GLU A C 1
ATOM 796 O O . GLU A 1 98 ?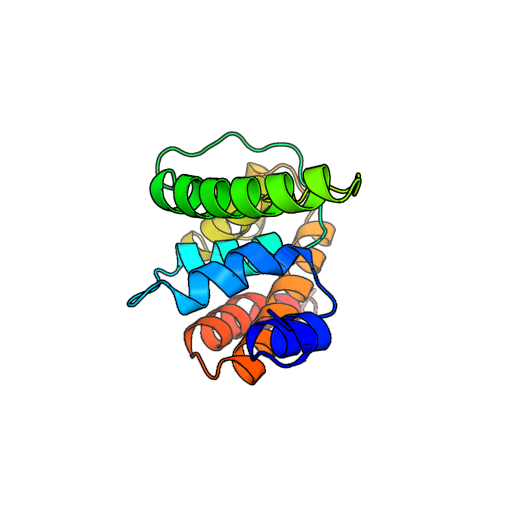 -6.503 -3.743 12.818 1.00 92.62 98 GLU A O 1
ATOM 801 N N . TYR A 1 99 ? -5.787 -2.137 11.426 1.00 92.75 99 TYR A N 1
ATOM 802 C CA . TYR A 1 99 ? -7.082 -1.502 11.333 1.00 92.75 99 TYR A CA 1
ATOM 803 C C . TYR A 1 99 ? -8.124 -2.384 10.654 1.00 92.75 99 TYR A C 1
ATOM 805 O O . TYR A 1 99 ? -9.248 -2.480 11.146 1.00 92.75 99 TYR A O 1
ATOM 813 N N . MET A 1 100 ? -7.759 -3.067 9.571 1.00 91.81 100 MET A N 1
ATOM 814 C CA . MET A 1 100 ? -8.645 -4.027 8.920 1.00 91.81 100 MET A CA 1
ATOM 815 C C . MET A 1 100 ? -9.078 -5.158 9.855 1.00 91.81 100 MET A C 1
ATOM 817 O O . MET A 1 100 ? -10.244 -5.547 9.839 1.00 91.81 100 MET A O 1
ATOM 821 N N . ARG A 1 101 ? -8.163 -5.668 10.685 1.00 91.25 101 ARG A N 1
ATOM 822 C CA . ARG A 1 101 ? -8.439 -6.765 11.626 1.00 91.25 101 ARG A CA 1
ATOM 823 C C . ARG A 1 101 ? -9.315 -6.335 12.793 1.00 91.25 101 ARG A C 1
ATOM 825 O O . ARG A 1 101 ? -10.219 -7.060 13.196 1.00 91.25 101 ARG A O 1
ATOM 832 N N . THR A 1 102 ? -9.025 -5.168 13.359 1.00 91.81 102 THR A N 1
ATOM 833 C CA . THR A 1 102 ? -9.641 -4.721 14.618 1.00 91.81 102 THR A CA 1
ATOM 834 C C . THR A 1 102 ? -10.864 -3.847 14.405 1.00 91.81 102 THR A C 1
ATOM 836 O O . THR A 1 102 ? -11.703 -3.724 15.296 1.00 91.81 102 THR A O 1
ATOM 839 N N . ASN A 1 103 ? -10.959 -3.197 13.244 1.00 90.44 103 ASN A N 1
ATOM 840 C CA . ASN A 1 103 ? -11.965 -2.195 12.932 1.00 90.44 103 ASN A CA 1
ATOM 841 C C . ASN A 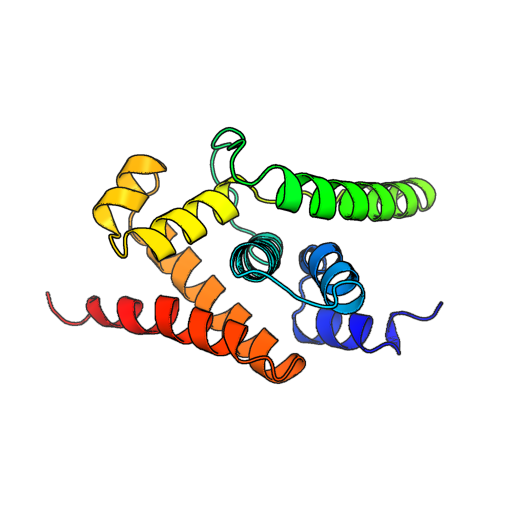1 103 ? -12.031 -1.060 13.984 1.00 90.44 103 ASN A C 1
ATOM 843 O O . ASN A 1 103 ? -13.051 -0.371 14.077 1.00 90.44 103 ASN A O 1
ATOM 847 N N . ASN A 1 104 ? -10.956 -0.836 14.753 1.00 91.00 104 ASN A N 1
ATOM 848 C CA . ASN A 1 104 ? -10.925 0.053 15.915 1.00 91.00 104 ASN A CA 1
ATOM 849 C C . ASN A 1 104 ? -9.888 1.171 15.721 1.00 91.00 104 ASN A C 1
ATOM 851 O O . ASN A 1 104 ? -8.686 0.939 15.806 1.00 91.00 104 ASN A O 1
ATOM 855 N N . ILE A 1 105 ? -10.370 2.393 15.468 1.00 91.25 105 ILE A N 1
ATOM 856 C CA . ILE A 1 105 ? -9.507 3.559 15.221 1.00 91.25 105 ILE A CA 1
ATOM 857 C C . ILE A 1 105 ? -8.694 3.899 16.469 1.00 91.25 105 ILE A C 1
ATOM 859 O O . ILE A 1 105 ? -7.487 4.062 16.358 1.00 91.25 105 ILE A O 1
ATOM 863 N N . GLU A 1 106 ? -9.332 3.977 17.640 1.00 90.44 106 GLU A N 1
ATOM 864 C CA . GLU A 1 106 ? -8.679 4.364 18.896 1.00 90.44 106 GLU A CA 1
ATOM 865 C C . GLU A 1 106 ? -7.528 3.416 19.250 1.00 90.44 106 GLU A C 1
ATOM 867 O O . GLU A 1 106 ? -6.426 3.848 19.581 1.00 90.44 106 GLU A O 1
ATOM 872 N N . TYR A 1 107 ? -7.760 2.112 19.107 1.00 91.56 107 TYR A N 1
ATOM 873 C CA . TYR A 1 107 ? -6.724 1.108 19.314 1.00 91.56 107 TYR A CA 1
ATOM 874 C C . TYR A 1 107 ? -5.541 1.298 18.356 1.00 91.56 107 TYR A C 1
ATOM 876 O O . TYR A 1 107 ? -4.392 1.302 18.792 1.00 91.56 107 TYR A O 1
ATOM 884 N N . VAL A 1 108 ? -5.811 1.493 17.063 1.00 91.56 108 VAL A N 1
ATOM 885 C CA . VAL A 1 108 ? -4.776 1.649 16.032 1.00 91.56 108 VAL A CA 1
ATOM 886 C C . VAL A 1 108 ? -3.968 2.927 16.247 1.00 91.56 108 VAL A C 1
ATOM 888 O O . VAL A 1 108 ? -2.742 2.870 16.275 1.00 91.56 108 VAL A O 1
ATOM 891 N N . VAL A 1 109 ? -4.622 4.074 16.456 1.00 90.88 109 VAL A N 1
ATOM 892 C CA . VAL A 1 109 ? -3.912 5.350 16.6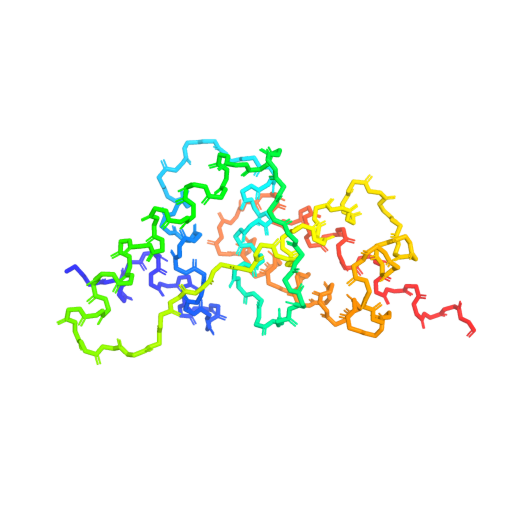50 1.00 90.88 109 VAL A CA 1
ATOM 893 C C . VAL A 1 109 ? -3.015 5.312 17.888 1.00 90.88 109 VAL A C 1
ATOM 895 O O . VAL A 1 109 ? -1.882 5.782 17.828 1.00 90.88 109 VAL A O 1
ATOM 898 N N . ASN A 1 110 ? -3.466 4.651 18.962 1.00 91.06 110 ASN A N 1
ATOM 899 C CA . ASN A 1 110 ? -2.664 4.440 20.165 1.00 91.06 110 ASN A CA 1
ATOM 900 C C . ASN A 1 110 ? -1.504 3.459 19.926 1.00 91.06 110 ASN A C 1
ATOM 902 O O . ASN A 1 110 ? -0.375 3.754 20.310 1.00 91.06 110 ASN A O 1
ATOM 906 N N . LYS A 1 111 ? -1.753 2.315 19.269 1.00 90.44 111 LYS A N 1
ATOM 907 C CA . LYS A 1 111 ? -0.729 1.291 18.986 1.00 90.44 111 LYS A CA 1
ATOM 908 C C . LYS A 1 111 ? 0.422 1.845 18.149 1.00 90.44 111 LYS A C 1
ATOM 910 O O . LYS A 1 111 ? 1.575 1.517 18.406 1.00 90.44 111 LYS A O 1
ATOM 915 N N . PHE A 1 112 ? 0.102 2.671 17.157 1.00 88.94 112 PHE A N 1
ATOM 916 C CA . PHE A 1 112 ? 1.075 3.226 16.217 1.00 88.94 112 PHE A CA 1
ATOM 917 C C . PHE A 1 112 ? 1.529 4.646 16.567 1.00 88.94 112 PHE A C 1
ATOM 919 O O . PHE A 1 112 ? 2.296 5.233 15.812 1.00 88.94 112 PHE A O 1
ATOM 926 N N . ASN A 1 113 ? 1.083 5.186 17.707 1.00 90.06 113 ASN A N 1
ATOM 927 C CA . ASN A 1 113 ? 1.426 6.525 18.183 1.00 90.06 113 ASN A CA 1
ATOM 928 C C . ASN A 1 113 ? 1.214 7.623 17.118 1.00 90.06 113 ASN A C 1
ATOM 930 O O . ASN A 1 113 ? 2.054 8.503 16.927 1.00 90.06 113 ASN A O 1
ATOM 934 N N . ILE A 1 114 ? 0.083 7.564 16.412 1.00 89.19 114 ILE A N 1
ATOM 935 C CA . ILE A 1 114 ? -0.327 8.593 15.449 1.00 89.19 114 ILE A CA 1
ATOM 936 C C . ILE A 1 114 ? -1.543 9.345 15.977 1.00 89.19 114 ILE A C 1
ATOM 938 O O . ILE A 1 114 ? -2.322 8.813 16.764 1.00 89.19 114 ILE A O 1
ATOM 942 N N . ASN A 1 115 ? -1.755 10.583 15.536 1.00 89.44 115 ASN A N 1
ATOM 943 C CA . ASN A 1 115 ? -2.987 11.282 15.889 1.00 89.44 115 ASN A CA 1
ATOM 944 C C . ASN A 1 115 ? -4.151 10.860 14.971 1.00 89.44 115 ASN A C 1
ATOM 946 O O . ASN A 1 115 ? -3.970 10.378 13.850 1.00 89.44 115 ASN A O 1
ATOM 950 N N . ILE A 1 116 ? -5.381 11.079 15.443 1.00 90.00 116 ILE A N 1
ATOM 951 C CA . ILE A 1 116 ? -6.594 10.720 14.697 1.00 90.00 116 ILE A CA 1
ATOM 952 C C . ILE A 1 116 ? -6.744 11.495 13.378 1.00 90.00 116 ILE A C 1
ATOM 954 O O . ILE A 1 116 ? -7.338 10.987 12.431 1.00 90.00 116 ILE A O 1
ATOM 958 N N . GLY A 1 117 ? -6.213 12.719 13.297 1.00 88.94 117 GLY A N 1
ATOM 959 C CA . GLY A 1 117 ? -6.227 13.528 12.078 1.00 88.94 117 GLY A CA 1
ATOM 960 C C . GLY A 1 117 ? -5.397 12.892 10.964 1.00 88.94 117 GLY A C 1
ATOM 961 O O . GLY A 1 117 ? -5.889 12.755 9.843 1.00 88.94 117 GLY A O 1
ATOM 962 N N . ASP A 1 118 ? -4.195 12.430 11.298 1.00 89.19 118 ASP A N 1
ATOM 963 C CA . ASP A 1 118 ? -3.300 11.723 10.384 1.00 89.19 118 ASP A CA 1
ATOM 964 C C . ASP A 1 118 ? -3.904 10.388 9.954 1.00 89.19 118 ASP A C 1
ATOM 966 O O . ASP A 1 118 ? -3.927 10.085 8.763 1.00 89.19 118 ASP A O 1
ATOM 970 N N . PHE A 1 119 ? -4.504 9.635 10.882 1.00 91.56 119 PHE A N 1
ATOM 971 C CA . PHE A 1 119 ? -5.220 8.404 10.534 1.00 91.56 119 PHE A CA 1
ATOM 972 C C . PHE A 1 119 ? -6.361 8.649 9.537 1.00 91.56 119 PHE A C 1
ATOM 974 O O . PHE A 1 119 ? -6.533 7.896 8.577 1.00 91.56 119 PHE A O 1
ATOM 981 N N . ILE A 1 120 ? -7.148 9.710 9.745 1.00 90.69 120 ILE A N 1
ATOM 982 C CA . ILE A 1 120 ? -8.240 10.103 8.843 1.00 90.69 120 ILE A CA 1
ATOM 983 C C . ILE A 1 120 ? -7.689 10.473 7.462 1.00 90.69 120 ILE A C 1
ATOM 985 O O . ILE A 1 120 ? -8.259 10.060 6.450 1.00 90.69 120 ILE A O 1
ATOM 989 N N . LYS A 1 121 ? -6.579 11.218 7.404 1.00 91.12 121 LYS A N 1
ATOM 990 C CA . LYS A 1 121 ? -5.914 11.574 6.145 1.00 91.12 121 LYS A CA 1
ATOM 991 C C . LYS A 1 121 ? -5.436 10.324 5.403 1.00 91.12 121 LYS A C 1
ATOM 993 O O . LYS A 1 121 ? -5.799 10.144 4.245 1.00 91.12 121 LYS A O 1
ATOM 998 N N . ILE A 1 122 ? -4.719 9.434 6.090 1.00 92.88 122 ILE A N 1
ATOM 999 C CA . ILE A 1 122 ? -4.263 8.146 5.551 1.00 92.88 122 ILE A CA 1
ATOM 1000 C C . ILE A 1 122 ? -5.452 7.337 5.022 1.00 92.88 122 ILE A C 1
ATOM 1002 O O . ILE A 1 122 ? -5.432 6.880 3.884 1.00 92.88 122 ILE A O 1
ATOM 1006 N N . SER A 1 123 ? -6.519 7.205 5.815 1.00 93.38 123 SER A N 1
ATOM 1007 C CA . SER A 1 123 ? -7.716 6.444 5.433 1.00 93.38 123 SER A CA 1
ATOM 1008 C C . SER A 1 123 ? -8.378 7.002 4.175 1.00 93.38 123 SER A C 1
ATOM 1010 O O . SER A 1 123 ? -8.823 6.242 3.315 1.00 93.38 123 SER A O 1
ATOM 1012 N N . LYS A 1 124 ? -8.416 8.330 4.035 1.00 92.81 124 LYS A N 1
ATOM 1013 C CA . LYS A 1 124 ? -8.921 8.987 2.830 1.00 92.81 124 LYS A CA 1
ATOM 1014 C C . LYS A 1 124 ? -8.053 8.681 1.614 1.00 92.81 124 LYS A C 1
ATOM 1016 O O . LYS A 1 124 ? -8.595 8.269 0.593 1.00 92.81 124 LYS A O 1
ATOM 1021 N N . GLU A 1 125 ? -6.735 8.811 1.728 1.00 94.06 125 GLU A N 1
ATOM 1022 C CA . GLU A 1 125 ? -5.837 8.510 0.609 1.00 94.06 125 GLU A CA 1
ATOM 1023 C C . GLU A 1 125 ? -5.901 7.029 0.200 1.00 94.06 125 GLU A C 1
ATOM 1025 O O . GLU A 1 125 ? -5.936 6.721 -0.990 1.00 94.06 125 GLU A O 1
ATOM 1030 N N . VAL A 1 126 ? -5.996 6.112 1.168 1.00 95.56 126 VAL A N 1
ATOM 1031 C CA . VAL A 1 126 ? -6.201 4.672 0.934 1.00 95.56 126 VAL A CA 1
ATOM 1032 C C . VAL A 1 126 ? 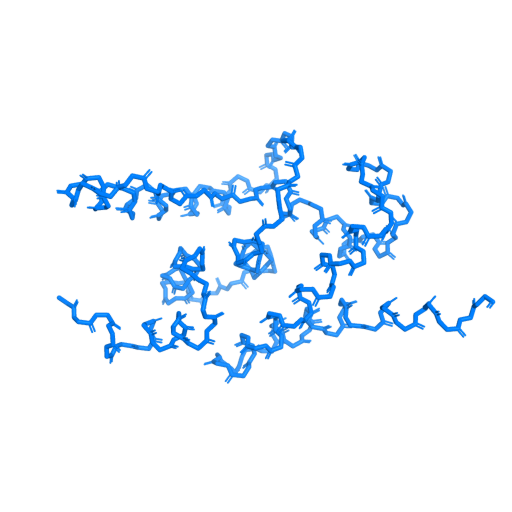-7.515 4.417 0.199 1.00 95.56 126 VAL A C 1
ATOM 1034 O O . VAL A 1 126 ? -7.541 3.674 -0.782 1.00 95.56 126 VAL A O 1
ATOM 1037 N N . SER A 1 127 ? -8.607 5.048 0.635 1.00 96.00 127 SER A N 1
ATOM 1038 C CA . SER A 1 127 ? -9.925 4.939 -0.002 1.00 96.00 127 SER A CA 1
ATOM 1039 C C . SER A 1 127 ? -9.918 5.446 -1.450 1.00 96.00 127 SER A C 1
ATOM 1041 O O . SER A 1 127 ? -10.464 4.795 -2.342 1.00 96.00 127 SER A O 1
ATOM 1043 N N . GLU A 1 128 ? -9.283 6.588 -1.705 1.00 95.69 128 GLU A N 1
ATOM 1044 C CA . GLU A 1 128 ? -9.192 7.182 -3.043 1.00 95.69 128 GLU A CA 1
ATOM 1045 C C . GLU A 1 128 ? -8.310 6.343 -3.972 1.00 95.69 128 GLU A C 1
ATOM 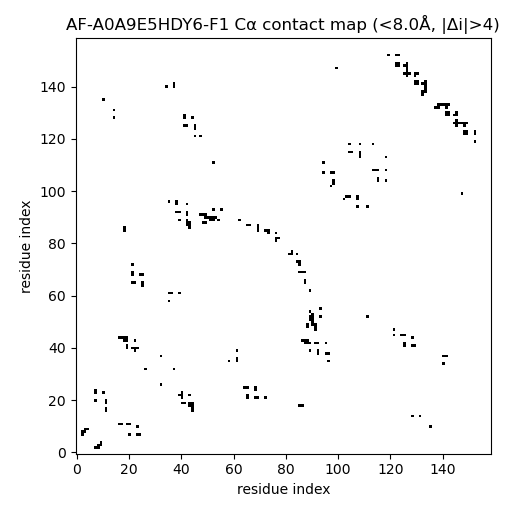1047 O O . GLU A 1 128 ? -8.696 6.048 -5.108 1.00 95.69 128 GLU A O 1
ATOM 1052 N N . LEU A 1 129 ? -7.144 5.913 -3.483 1.00 96.69 129 LEU A N 1
ATOM 1053 C CA . LEU A 1 129 ? -6.211 5.102 -4.256 1.00 96.69 129 LEU A CA 1
ATOM 1054 C C . LEU A 1 129 ? -6.798 3.725 -4.576 1.00 96.69 129 LEU A C 1
ATOM 1056 O O . LEU A 1 129 ? -6.740 3.298 -5.725 1.00 96.69 129 LEU A O 1
ATOM 1060 N N . SER A 1 130 ? -7.414 3.053 -3.604 1.00 97.31 130 SER A N 1
ATOM 1061 C CA . SER A 1 130 ? -8.077 1.763 -3.833 1.00 97.31 130 SER A CA 1
ATOM 1062 C C . SER A 1 130 ? -9.227 1.883 -4.834 1.00 97.31 130 SER A C 1
ATOM 1064 O O . SER A 1 130 ? -9.303 1.080 -5.760 1.00 97.31 130 SER A O 1
ATOM 1066 N N . LYS A 1 131 ? -10.057 2.936 -4.766 1.00 97.50 131 LYS A N 1
ATOM 1067 C CA . LYS A 1 131 ? -11.097 3.151 -5.786 1.00 97.50 131 LYS A CA 1
ATOM 1068 C C . LYS A 1 131 ? -10.507 3.344 -7.180 1.00 97.50 131 LYS A C 1
ATOM 1070 O O . LYS A 1 131 ? -11.062 2.842 -8.156 1.00 97.50 131 LYS A O 1
ATOM 1075 N N . LYS A 1 132 ? -9.385 4.056 -7.279 1.00 97.69 132 LYS A N 1
ATOM 1076 C CA . LYS A 1 132 ? -8.683 4.264 -8.546 1.00 97.69 132 LYS A CA 1
ATOM 1077 C C . LYS A 1 132 ? -8.091 2.966 -9.091 1.00 97.69 132 LYS A C 1
ATOM 1079 O O . LYS A 1 132 ? -8.267 2.672 -10.268 1.00 97.69 132 LYS A O 1
ATOM 1084 N N . LEU A 1 133 ? -7.449 2.170 -8.237 1.00 97.38 133 LEU A N 1
ATOM 1085 C CA . LEU A 1 133 ? -6.905 0.862 -8.603 1.00 97.38 133 LEU A CA 1
ATOM 1086 C C . LEU A 1 133 ? -8.012 -0.116 -9.015 1.00 97.38 133 LEU A C 1
ATOM 1088 O O . LEU A 1 133 ? -7.832 -0.822 -10.002 1.00 97.38 133 LEU A O 1
ATOM 1092 N N . PHE A 1 134 ? -9.178 -0.089 -8.361 1.00 97.75 134 PHE A N 1
ATOM 1093 C CA . PHE A 1 134 ? -10.356 -0.837 -8.808 1.00 97.75 134 PHE A CA 1
ATOM 1094 C C . PHE A 1 134 ? -10.733 -0.479 -10.250 1.00 97.75 134 PHE A C 1
ATOM 1096 O O . PHE A 1 134 ? -10.851 -1.370 -11.077 1.00 97.75 134 PHE A O 1
ATOM 1103 N N . THR A 1 135 ? -10.835 0.807 -10.595 1.00 97.25 135 THR A N 1
ATOM 1104 C CA . THR A 1 135 ? -11.153 1.226 -11.973 1.00 97.25 135 THR A CA 1
ATOM 1105 C C . THR A 1 135 ? -10.103 0.768 -12.999 1.00 97.25 135 THR A C 1
ATOM 1107 O O . THR A 1 135 ? -10.446 0.488 -14.144 1.00 97.25 135 THR A O 1
ATOM 1110 N N . LEU A 1 136 ? -8.824 0.691 -12.614 1.00 96.00 136 LEU A N 1
ATOM 1111 C CA . LEU A 1 136 ? -7.719 0.322 -13.514 1.00 96.00 136 LEU A CA 1
ATOM 1112 C C . LEU A 1 136 ? -7.547 -1.198 -13.688 1.00 96.00 136 LEU A C 1
ATOM 1114 O O . LEU A 1 136 ? -7.107 -1.671 -14.746 1.00 96.00 136 LEU A O 1
ATOM 1118 N N . TYR A 1 137 ? -7.857 -1.967 -12.646 1.00 94.75 137 TYR A N 1
ATOM 1119 C CA . TYR A 1 137 ? -7.660 -3.416 -12.614 1.00 94.75 137 TYR A CA 1
ATOM 1120 C C . TYR A 1 137 ? -8.949 -4.227 -12.743 1.00 94.75 137 TYR A C 1
ATOM 1122 O O . TYR A 1 137 ? -8.857 -5.382 -13.145 1.00 94.75 137 TYR A O 1
ATOM 1130 N N . ASP A 1 138 ? -10.110 -3.632 -12.460 1.00 95.19 138 ASP A N 1
ATOM 1131 C CA . ASP A 1 138 ? -11.408 -4.311 -12.322 1.00 95.19 138 ASP A CA 1
ATOM 1132 C C . ASP A 1 138 ? -11.363 -5.473 -11.309 1.00 95.19 138 ASP A C 1
ATOM 1134 O O . ASP A 1 138 ? -11.949 -6.535 -11.497 1.00 95.19 138 ASP A O 1
ATOM 1138 N N . ASP A 1 139 ? -10.601 -5.282 -10.228 1.00 96.06 139 ASP A N 1
ATOM 1139 C CA . ASP A 1 139 ? -10.388 -6.283 -9.181 1.00 96.06 139 ASP A CA 1
ATOM 1140 C C . ASP A 1 139 ? -11.164 -5.901 -7.914 1.00 96.06 139 ASP A C 1
ATOM 1142 O O . ASP A 1 139 ? -10.915 -4.858 -7.298 1.00 96.06 139 ASP A O 1
ATOM 1146 N N . ILE A 1 140 ? -12.123 -6.751 -7.538 1.00 96.56 140 ILE A N 1
ATOM 1147 C CA . ILE A 1 140 ? -13.098 -6.489 -6.475 1.00 96.56 140 ILE A CA 1
ATOM 1148 C C . ILE A 1 140 ? -12.454 -6.252 -5.107 1.00 96.56 140 ILE A C 1
ATOM 1150 O O . ILE A 1 140 ? -13.020 -5.521 -4.291 1.00 96.56 140 ILE A O 1
ATOM 1154 N N . GLU A 1 141 ? -11.261 -6.793 -4.852 1.00 97.12 141 GLU A N 1
ATOM 1155 C CA . GLU A 1 141 ? -10.597 -6.594 -3.564 1.00 97.12 141 GLU A CA 1
ATOM 1156 C C . GLU A 1 141 ? -10.205 -5.129 -3.347 1.00 97.12 141 GLU A C 1
ATOM 1158 O O . GLU A 1 141 ? -10.349 -4.602 -2.240 1.00 97.12 141 GLU A O 1
ATOM 1163 N N . PHE A 1 142 ? -9.847 -4.399 -4.409 1.00 97.75 142 PHE A N 1
ATOM 1164 C CA . PHE A 1 142 ? -9.655 -2.951 -4.310 1.00 97.75 142 PHE A CA 1
ATOM 1165 C C . PHE A 1 142 ? -10.960 -2.217 -3.973 1.00 97.75 142 PHE A C 1
ATOM 1167 O O . PHE A 1 142 ? -10.944 -1.238 -3.224 1.00 97.75 142 PHE A O 1
ATOM 1174 N N . GLU A 1 143 ? -12.106 -2.686 -4.471 1.00 97.12 143 GLU A N 1
ATOM 1175 C CA . GLU A 1 143 ? -13.401 -2.096 -4.123 1.00 97.12 143 GLU A CA 1
ATOM 1176 C C . GLU A 1 143 ? -13.786 -2.370 -2.662 1.00 97.12 143 GLU A C 1
ATOM 1178 O O . GLU A 1 143 ? -14.326 -1.493 -1.979 1.00 97.12 143 GLU A O 1
ATOM 1183 N N . ASN A 1 144 ? -13.487 -3.570 -2.163 1.00 95.62 144 ASN A N 1
ATOM 1184 C CA . ASN A 1 144 ? -13.703 -3.938 -0.765 1.00 95.62 144 ASN A CA 1
ATOM 1185 C C . ASN A 1 144 ? -12.881 -3.039 0.164 1.00 95.62 144 ASN A C 1
ATOM 1187 O O . ASN A 1 144 ? -13.427 -2.470 1.114 1.00 95.62 144 ASN A O 1
ATOM 1191 N N . ILE A 1 145 ? -11.601 -2.832 -0.155 1.00 96.56 145 ILE A N 1
ATOM 1192 C CA . ILE A 1 145 ? -10.724 -1.933 0.602 1.00 96.56 145 ILE A CA 1
ATOM 1193 C C . ILE A 1 145 ? -11.265 -0.500 0.562 1.00 96.56 145 ILE A C 1
ATOM 1195 O O . ILE A 1 145 ? -11.409 0.125 1.614 1.00 96.56 145 ILE A O 1
ATOM 1199 N N . HIS A 1 146 ? -11.670 -0.001 -0.610 1.00 95.44 146 HIS A N 1
ATOM 1200 C CA . HIS A 1 146 ? -12.308 1.312 -0.715 1.00 95.44 146 HIS A CA 1
ATOM 1201 C C . HIS A 1 146 ? -13.489 1.447 0.255 1.00 95.44 146 HIS A C 1
ATOM 1203 O O . HIS A 1 146 ? -13.546 2.403 1.025 1.00 95.44 146 HIS A O 1
ATOM 1209 N N . LYS A 1 147 ? -14.407 0.475 0.287 1.00 93.62 147 LYS A N 1
ATOM 1210 C CA . LYS A 1 147 ? -15.584 0.508 1.173 1.00 93.62 147 LYS A CA 1
ATOM 1211 C C . LYS A 1 147 ? -15.197 0.545 2.657 1.00 93.62 147 LYS A C 1
ATOM 1213 O O . LYS A 1 147 ? -15.792 1.318 3.410 1.00 93.62 147 LYS A O 1
ATOM 1218 N N . ILE A 1 148 ? -14.194 -0.234 3.075 1.00 92.62 148 ILE A N 1
ATOM 1219 C CA . ILE A 1 148 ? -13.707 -0.272 4.469 1.00 92.62 148 ILE A CA 1
ATOM 1220 C C . ILE A 1 148 ? -13.212 1.109 4.916 1.00 92.62 148 ILE A C 1
ATOM 1222 O O . ILE A 1 148 ? -13.587 1.593 5.988 1.00 92.62 148 ILE A O 1
ATOM 1226 N N . PHE A 1 149 ? -12.393 1.758 4.088 1.00 92.50 149 PHE A N 1
ATOM 1227 C CA . PHE A 1 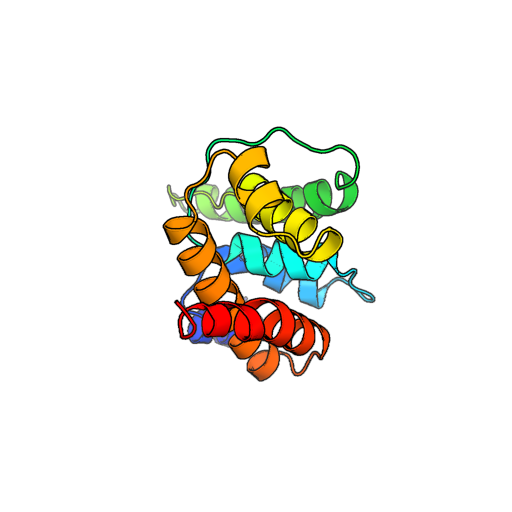149 ? -11.757 3.027 4.443 1.00 92.50 149 PHE A CA 1
ATOM 1228 C C . PHE A 1 149 ? -12.634 4.256 4.140 1.00 92.50 149 PHE A C 1
ATOM 1230 O O . PHE A 1 149 ? -12.489 5.281 4.805 1.00 92.50 149 PHE A O 1
ATOM 1237 N N . ASN A 1 150 ? -13.597 4.158 3.215 1.00 88.06 150 ASN A N 1
ATOM 1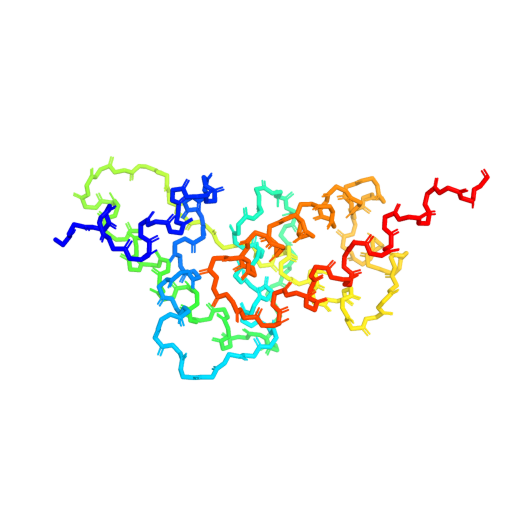238 C CA . ASN A 1 150 ? -14.547 5.229 2.895 1.00 88.06 150 ASN A CA 1
ATOM 1239 C C . ASN A 1 150 ? -15.645 5.391 3.960 1.00 88.06 150 ASN A C 1
ATOM 1241 O O . ASN A 1 150 ? -15.907 6.498 4.430 1.00 88.06 150 ASN A O 1
ATOM 1245 N N . ASN A 1 151 ? -16.273 4.284 4.380 1.00 63.50 151 ASN A N 1
ATOM 1246 C CA . ASN A 1 151 ? -17.481 4.312 5.219 1.00 63.50 151 ASN A CA 1
ATOM 1247 C C . ASN A 1 151 ? -17.270 4.960 6.596 1.00 63.50 151 ASN A C 1
ATOM 1249 O O . ASN A 1 151 ? -18.222 5.416 7.224 1.00 63.50 151 ASN A O 1
ATOM 1253 N N . LYS A 1 152 ? -16.027 5.031 7.073 1.00 60.66 152 LYS A N 1
ATOM 1254 C CA . LYS A 1 152 ? -15.712 5.543 8.411 1.00 60.66 152 LYS A CA 1
ATOM 1255 C C . LYS A 1 152 ? -15.257 6.996 8.456 1.00 60.66 152 LYS A C 1
ATOM 1257 O O . LYS A 1 152 ? -15.253 7.582 9.535 1.00 60.66 152 LYS A O 1
ATOM 1262 N N . LEU A 1 153 ? -14.982 7.613 7.307 1.00 54.12 153 LEU A N 1
ATOM 1263 C CA . LEU A 1 153 ? -14.787 9.065 7.216 1.00 54.12 153 LEU A CA 1
ATOM 1264 C C . LEU A 1 153 ? -16.100 9.826 7.478 1.00 54.12 153 LEU A C 1
ATOM 1266 O O . LEU A 1 153 ? -16.073 10.980 7.901 1.00 54.12 153 LEU A O 1
ATOM 1270 N N . VAL A 1 154 ? -17.246 9.159 7.293 1.00 47.75 154 VAL A N 1
ATOM 1271 C CA . VAL A 1 154 ? -18.589 9.717 7.519 1.00 47.75 154 VAL A CA 1
ATOM 1272 C C . VAL A 1 154 ? -18.952 9.804 9.012 1.00 47.75 154 VAL A C 1
ATOM 1274 O O . VAL A 1 154 ? -19.796 10.610 9.385 1.00 47.75 154 VAL A O 1
ATOM 1277 N N . MET A 1 155 ? -18.242 9.117 9.919 1.00 45.50 155 MET A N 1
ATOM 1278 C CA . MET A 1 155 ? -18.431 9.299 11.375 1.00 45.50 155 MET A CA 1
ATOM 1279 C C . MET A 1 155 ? -17.854 10.623 11.916 1.00 45.50 155 MET A C 1
ATOM 1281 O O . MET A 1 155 ? -17.653 10.772 13.117 1.00 45.50 155 MET A O 1
ATOM 1285 N N . LYS A 1 156 ? -17.593 11.605 11.044 1.00 41.19 156 LYS A N 1
ATOM 1286 C CA . LYS A 1 156 ? -17.304 12.996 11.417 1.00 41.19 156 LYS A CA 1
ATOM 1287 C C . LYS A 1 156 ? -18.504 13.941 11.275 1.00 41.19 156 LYS A C 1
ATOM 1289 O O . LYS A 1 156 ? -18.328 15.141 11.442 1.00 41.19 156 LYS A O 1
ATOM 1294 N N . SER A 1 157 ? -19.711 13.434 11.010 1.00 33.81 157 SER A N 1
ATOM 1295 C CA . SER A 1 157 ? -20.941 14.248 11.011 1.00 33.81 157 SER A CA 1
ATOM 1296 C C . SER A 1 157 ? -21.871 14.010 12.209 1.00 33.81 157 SER A C 1
ATOM 1298 O O . SER A 1 157 ? -23.018 14.443 12.169 1.00 33.81 157 SER A O 1
ATOM 1300 N N . MET A 1 158 ? -21.417 13.327 13.264 1.00 34.06 158 MET A N 1
ATOM 1301 C CA . MET A 1 158 ? -22.180 13.171 14.510 1.00 34.06 158 MET A CA 1
ATOM 1302 C C . MET A 1 158 ? -21.285 13.412 15.729 1.00 34.06 158 MET A C 1
ATOM 1304 O O . MET A 1 158 ? -20.900 12.476 16.425 1.00 34.06 158 MET A O 1
ATOM 1308 N N . ILE A 1 159 ? -20.943 14.680 15.953 1.00 30.98 159 ILE A N 1
ATOM 1309 C CA . ILE A 1 159 ? -20.673 15.249 17.281 1.00 30.98 159 ILE A CA 1
ATOM 1310 C C . ILE A 1 159 ? -21.468 16.549 17.351 1.00 30.98 159 ILE A C 1
ATOM 1312 O O . ILE A 1 159 ? -21.393 17.309 16.357 1.00 30.98 159 ILE A O 1
#

Mean predicted aligned error: 5.87 Å